Protein AF-A0ABD7L4B5-F1 (afdb_monomer)

InterPro domains:
  IPR011010 DNA breaking-rejoining enzyme, catalytic core [SSF56349] (9-107)
  IPR013762 Integrase-like, catalytic domain superfamily [G3DSA:1.10.443.10] (16-118)

Secondary structure (DSSP, 8-state):
--------PPP-TT-PPPHHHHHHHHHH--HHHHHHHHHHHHHT--HHHHTT-BGGGEETTEEEEE-TTT--EEEEE--HHHHHHHHHHHH--SSS-----BSS-------GGG-------

Structure (mmCIF, N/CA/C/O backbone):
data_AF-A0ABD7L4B5-F1
#
_entry.id   AF-A0ABD7L4B5-F1
#
loop_
_atom_site.group_PDB
_atom_site.id
_atom_site.type_symbol
_atom_site.label_atom_id
_atom_site.label_alt_id
_atom_site.label_comp_id
_atom_site.label_asym_id
_atom_site.label_entity_id
_atom_site.label_seq_id
_atom_site.pdbx_PDB_ins_code
_atom_site.Cartn_x
_atom_site.Cartn_y
_atom_site.Cartn_z
_atom_site.occupancy
_atom_site.B_iso_or_equiv
_atom_site.auth_seq_id
_atom_site.auth_comp_id
_atom_site.auth_asym_id
_atom_site.auth_atom_id
_atom_site.pdbx_PDB_model_num
ATOM 1 N N . MET A 1 1 ? 25.151 28.986 5.069 1.00 36.94 1 MET A N 1
ATOM 2 C CA . MET A 1 1 ? 24.890 27.529 5.096 1.00 36.94 1 MET A CA 1
ATOM 3 C C . MET A 1 1 ? 24.185 27.134 3.803 1.00 36.94 1 MET A C 1
ATOM 5 O O . MET A 1 1 ? 23.070 27.607 3.607 1.00 36.94 1 MET A O 1
ATOM 9 N N . PRO A 1 2 ? 24.782 26.356 2.883 1.00 49.12 2 PRO A N 1
ATOM 10 C CA . PRO A 1 2 ? 24.047 25.908 1.707 1.00 49.12 2 PRO A CA 1
ATOM 11 C C . PRO A 1 2 ? 23.084 24.784 2.115 1.00 49.12 2 PRO A C 1
ATOM 13 O O . PRO A 1 2 ? 23.500 23.729 2.585 1.00 49.12 2 PRO A O 1
ATOM 16 N N . ALA A 1 3 ? 21.782 25.032 1.970 1.00 52.41 3 ALA A N 1
ATOM 17 C CA . ALA A 1 3 ? 20.747 24.022 2.147 1.00 52.41 3 ALA A CA 1
ATOM 18 C C . ALA A 1 3 ? 20.854 22.988 1.017 1.00 52.41 3 ALA A C 1
ATOM 20 O O . ALA A 1 3 ? 20.793 23.337 -0.164 1.00 52.41 3 ALA A O 1
ATOM 21 N N . TRP A 1 4 ? 21.022 21.717 1.374 1.00 50.41 4 TRP A N 1
ATOM 22 C CA . TRP A 1 4 ? 21.010 20.601 0.432 1.00 50.41 4 TRP A CA 1
ATOM 23 C C . TRP A 1 4 ? 19.682 20.575 -0.343 1.00 50.41 4 TRP A C 1
ATOM 25 O O . TRP A 1 4 ? 18.622 20.278 0.210 1.00 50.41 4 TRP A O 1
ATOM 35 N N . ARG A 1 5 ? 19.731 20.909 -1.636 1.00 59.31 5 ARG A N 1
ATOM 36 C CA . ARG A 1 5 ? 18.604 20.803 -2.568 1.00 59.31 5 ARG A CA 1
ATOM 37 C C . ARG A 1 5 ? 18.600 19.371 -3.107 1.00 59.31 5 ARG A C 1
ATOM 39 O O . ARG A 1 5 ? 19.499 19.001 -3.854 1.00 59.31 5 ARG A O 1
ATOM 46 N N . GLY A 1 6 ? 17.625 18.557 -2.698 1.00 56.94 6 GLY A N 1
ATOM 47 C CA . GLY A 1 6 ? 17.469 17.193 -3.215 1.00 56.94 6 GLY A CA 1
ATOM 48 C C . GLY A 1 6 ? 17.417 17.177 -4.748 1.00 56.94 6 GLY A C 1
ATOM 49 O O . GLY A 1 6 ? 16.914 18.126 -5.357 1.00 56.94 6 GLY A O 1
ATOM 50 N N . LYS A 1 7 ? 17.952 16.119 -5.373 1.00 61.38 7 LYS A N 1
ATOM 51 C CA . LYS A 1 7 ? 17.879 15.937 -6.830 1.00 61.38 7 LYS A CA 1
ATOM 52 C C . LYS A 1 7 ? 16.411 16.005 -7.263 1.00 61.38 7 LYS A C 1
ATOM 54 O O . LYS A 1 7 ? 15.604 15.181 -6.841 1.00 61.38 7 LYS A O 1
ATOM 59 N N . LYS A 1 8 ? 16.070 17.011 -8.069 1.00 54.44 8 LYS A N 1
ATOM 60 C CA . LYS A 1 8 ? 14.764 17.117 -8.720 1.00 54.44 8 LYS A CA 1
ATOM 61 C C . LYS A 1 8 ? 14.832 16.301 -10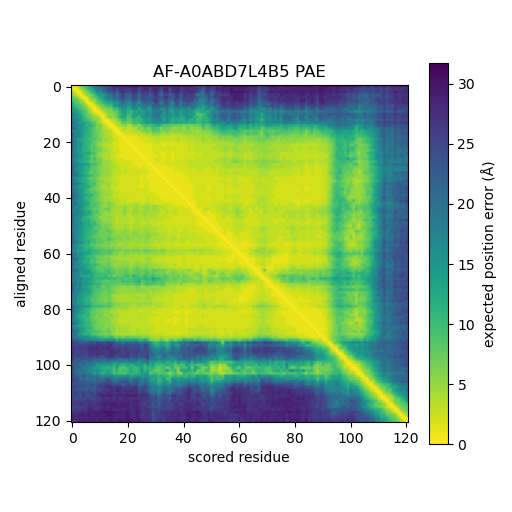.001 1.00 54.44 8 LYS A C 1
ATOM 63 O O . LYS A 1 8 ? 15.479 16.723 -10.953 1.00 54.44 8 LYS A O 1
ATOM 68 N N . GLU A 1 9 ? 14.201 15.137 -10.011 1.00 63.94 9 GLU A N 1
ATOM 69 C CA . GLU A 1 9 ? 13.858 14.503 -11.279 1.00 63.94 9 GLU A CA 1
ATOM 70 C C . GLU A 1 9 ? 12.778 15.333 -11.976 1.00 63.94 9 GLU A C 1
ATOM 72 O O . GLU A 1 9 ? 11.893 15.896 -11.322 1.00 63.94 9 GLU A O 1
ATOM 77 N N . THR A 1 10 ? 12.855 15.426 -13.302 1.00 70.44 10 THR A N 1
ATOM 78 C CA . THR A 1 10 ? 11.791 16.026 -14.108 1.00 70.44 10 THR A CA 1
ATOM 79 C C . THR A 1 10 ? 10.495 15.260 -13.849 1.00 70.44 10 THR A C 1
ATOM 81 O O . THR A 1 10 ? 10.466 14.031 -13.923 1.00 70.44 10 THR A O 1
ATOM 84 N N . GLY A 1 11 ? 9.425 15.979 -13.505 1.00 60.31 11 GLY A N 1
ATOM 85 C CA . GLY A 1 11 ? 8.140 15.364 -13.187 1.00 60.31 11 GLY A CA 1
ATOM 86 C C . GLY A 1 11 ? 7.605 14.552 -14.367 1.00 60.31 11 GLY A C 1
ATOM 87 O O . GLY A 1 11 ? 7.467 15.072 -15.470 1.00 60.31 11 GLY A O 1
ATOM 88 N N . ARG A 1 12 ? 7.262 13.285 -14.127 1.00 70.25 12 ARG A N 1
ATOM 89 C CA . ARG A 1 12 ? 6.743 12.344 -15.137 1.00 70.25 12 ARG A CA 1
ATOM 90 C C . ARG A 1 12 ? 5.227 12.471 -15.314 1.00 70.25 12 ARG A C 1
ATOM 92 O O . ARG A 1 12 ? 4.518 11.478 -15.369 1.00 70.25 12 ARG A O 1
ATOM 99 N N . GLN A 1 13 ? 4.719 13.704 -15.360 1.00 68.94 13 GLN A N 1
ATOM 100 C CA . GLN A 1 13 ? 3.272 13.973 -15.390 1.00 68.94 13 GLN A CA 1
ATOM 101 C C . GLN A 1 13 ? 2.579 13.457 -16.661 1.00 68.94 13 GLN A C 1
ATOM 103 O O . GLN A 1 13 ? 1.366 13.300 -16.656 1.00 68.94 13 GLN A O 1
ATOM 108 N N . ASN A 1 14 ? 3.345 13.189 -17.723 1.00 69.12 14 ASN A N 1
ATOM 109 C CA . ASN A 1 14 ? 2.840 12.737 -19.018 1.00 69.12 14 ASN A CA 1
ATOM 110 C C . ASN A 1 14 ? 3.139 11.254 -19.311 1.00 69.12 14 ASN A C 1
ATOM 112 O O . ASN A 1 14 ? 3.115 10.846 -20.466 1.00 69.12 14 ASN A O 1
ATOM 116 N N . ILE A 1 15 ? 3.505 10.467 -18.295 1.00 74.94 15 ILE A N 1
ATOM 117 C CA . ILE A 1 15 ? 3.836 9.047 -18.458 1.00 74.94 15 ILE A CA 1
ATOM 118 C C . ILE A 1 15 ? 2.783 8.227 -17.718 1.00 74.94 15 ILE A C 1
ATOM 120 O O . ILE A 1 15 ? 2.664 8.324 -16.496 1.00 74.94 15 ILE A O 1
ATOM 124 N N . LEU A 1 16 ? 2.024 7.432 -18.470 1.00 76.06 16 LEU A N 1
ATOM 125 C CA . LEU A 1 16 ? 1.193 6.366 -17.920 1.00 76.06 16 LEU A CA 1
ATOM 126 C C . LEU A 1 16 ? 2.081 5.145 -17.673 1.00 76.06 16 LEU A C 1
ATOM 128 O O . LE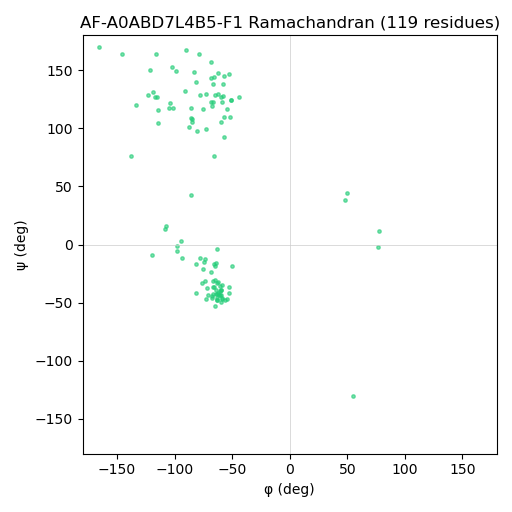U A 1 16 ? 2.979 4.863 -18.461 1.00 76.06 16 LEU A O 1
ATOM 132 N N . ILE A 1 17 ? 1.857 4.464 -16.553 1.00 82.56 17 ILE A N 1
ATOM 133 C CA . ILE A 1 17 ? 2.546 3.212 -16.241 1.00 82.56 17 ILE A CA 1
ATOM 134 C C . ILE A 1 17 ? 1.738 2.101 -16.905 1.00 82.56 17 ILE A C 1
ATOM 136 O O . ILE A 1 17 ? 0.565 1.940 -16.575 1.00 82.56 17 ILE A O 1
ATOM 140 N N . ASP A 1 18 ? 2.349 1.393 -17.851 1.00 88.50 18 ASP A N 1
ATOM 141 C CA . ASP A 1 18 ? 1.792 0.175 -18.437 1.00 88.50 18 ASP A CA 1
ATOM 142 C C . ASP A 1 18 ? 2.245 -1.074 -17.658 1.00 88.50 18 ASP A C 1
ATOM 144 O O . ASP A 1 18 ? 3.141 -1.020 -16.804 1.00 88.50 18 ASP A O 1
ATOM 148 N N . ASP A 1 19 ? 1.591 -2.202 -17.940 1.00 89.69 19 ASP A N 1
ATOM 149 C CA . ASP A 1 19 ? 1.843 -3.473 -17.256 1.00 89.69 19 ASP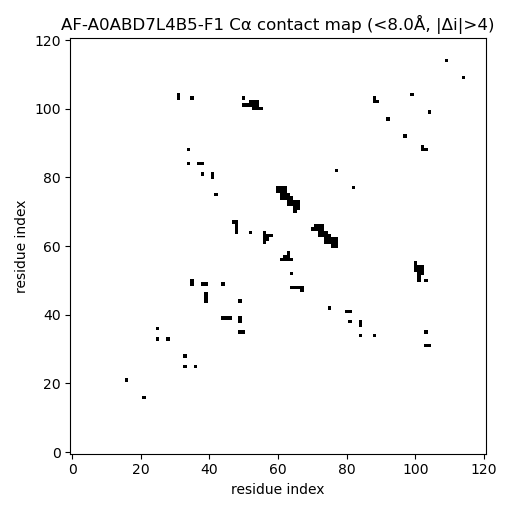 A CA 1
ATOM 150 C C . ASP A 1 19 ? 3.274 -3.982 -17.500 1.00 89.69 19 ASP A C 1
ATOM 152 O O . ASP A 1 19 ? 3.889 -4.570 -16.609 1.00 89.69 19 ASP A O 1
ATOM 156 N N . GLU A 1 20 ? 3.836 -3.722 -18.686 1.00 91.38 20 GLU A N 1
ATOM 157 C CA . GLU A 1 20 ? 5.194 -4.135 -19.053 1.00 91.38 20 GLU A CA 1
ATOM 158 C C . GLU A 1 20 ? 6.244 -3.377 -18.230 1.00 91.38 20 GLU A C 1
ATOM 160 O O . GLU A 1 20 ? 7.151 -3.980 -17.649 1.00 91.38 20 GLU A O 1
ATOM 165 N N . LEU A 1 21 ? 6.086 -2.061 -18.100 1.00 89.69 21 LEU A N 1
ATOM 166 C CA . LEU A 1 21 ? 6.926 -1.205 -17.277 1.00 89.69 21 LEU A CA 1
ATOM 167 C C . LEU A 1 21 ? 6.801 -1.573 -15.798 1.00 89.69 21 LEU A C 1
ATOM 169 O O . LEU A 1 21 ? 7.816 -1.630 -15.095 1.00 89.69 21 LEU A O 1
ATOM 173 N N . TYR A 1 22 ? 5.583 -1.840 -15.319 1.00 90.88 22 TYR A N 1
ATOM 174 C CA . TYR A 1 22 ? 5.369 -2.297 -13.948 1.00 90.88 22 TYR A CA 1
ATOM 175 C C . TYR A 1 22 ? 6.110 -3.615 -13.690 1.00 90.88 22 TYR A C 1
ATOM 177 O O . TYR A 1 22 ? 6.882 -3.709 -12.730 1.00 90.88 22 TYR A O 1
ATOM 185 N N . ALA A 1 23 ? 5.952 -4.602 -14.577 1.00 93.00 23 ALA A N 1
ATOM 186 C CA . ALA A 1 23 ? 6.607 -5.904 -14.475 1.00 93.00 23 ALA A CA 1
ATOM 187 C C . ALA A 1 23 ? 8.139 -5.795 -14.534 1.00 93.00 23 ALA A C 1
ATOM 189 O O . ALA A 1 23 ? 8.834 -6.436 -13.740 1.00 93.00 23 ALA A O 1
ATOM 190 N N . ALA A 1 24 ? 8.678 -4.945 -15.412 1.00 93.62 24 ALA A N 1
ATOM 191 C CA . ALA A 1 24 ? 10.115 -4.709 -15.528 1.00 93.62 24 ALA A CA 1
ATOM 192 C C . ALA A 1 24 ? 10.713 -4.146 -14.228 1.00 93.62 24 ALA A C 1
ATOM 194 O O . ALA A 1 24 ? 11.763 -4.605 -13.770 1.00 93.62 24 ALA A O 1
ATOM 195 N N . VAL A 1 25 ? 10.029 -3.187 -13.592 1.00 91.81 25 VAL A N 1
ATOM 196 C CA . VAL A 1 25 ? 10.446 -2.642 -12.290 1.00 91.81 25 VAL A CA 1
ATOM 197 C C . VAL A 1 25 ? 10.309 -3.696 -11.195 1.00 91.81 25 VAL A C 1
ATOM 199 O O . VAL A 1 25 ? 11.224 -3.869 -10.389 1.00 91.81 25 VAL A O 1
ATOM 202 N N . TYR A 1 26 ? 9.198 -4.430 -11.176 1.00 93.12 26 TYR A N 1
ATOM 203 C CA . TYR A 1 26 ? 8.941 -5.467 -10.182 1.00 93.12 26 TYR A CA 1
ATOM 204 C C . TYR A 1 26 ? 10.008 -6.574 -10.213 1.00 93.12 26 TYR A C 1
ATOM 206 O O . TYR A 1 26 ? 10.479 -7.023 -9.163 1.00 93.12 26 TYR A O 1
ATOM 214 N N . ALA A 1 27 ? 10.468 -6.959 -11.408 1.00 94.50 27 ALA A N 1
ATOM 215 C CA . ALA A 1 27 ? 11.506 -7.968 -11.600 1.00 94.50 27 ALA A CA 1
ATOM 216 C C . ALA A 1 27 ? 12.835 -7.597 -10.917 1.00 94.50 27 ALA A C 1
ATOM 218 O O . ALA A 1 27 ? 13.469 -8.455 -10.300 1.00 94.50 27 ALA A O 1
ATOM 219 N N . VAL A 1 28 ? 13.232 -6.322 -10.961 1.00 94.38 28 VAL A N 1
ATOM 220 C CA . VAL A 1 28 ? 14.491 -5.836 -10.360 1.00 94.38 28 VAL A CA 1
ATOM 221 C C . VAL A 1 28 ? 14.329 -5.296 -8.935 1.00 94.38 28 VAL A C 1
ATOM 223 O O . VAL A 1 28 ? 15.324 -5.060 -8.249 1.00 94.38 28 VAL A O 1
ATOM 226 N N . ALA A 1 29 ? 13.093 -5.088 -8.477 1.00 88.69 29 ALA A N 1
ATOM 227 C CA . ALA A 1 29 ? 12.794 -4.576 -7.147 1.00 88.69 29 ALA A CA 1
ATOM 228 C C . ALA A 1 29 ? 13.205 -5.563 -6.045 1.00 88.69 29 ALA A C 1
ATOM 230 O O . ALA A 1 29 ? 13.043 -6.777 -6.181 1.00 88.69 29 ALA A O 1
ATOM 231 N N . ASP A 1 30 ? 13.684 -5.040 -4.917 1.00 85.38 30 ASP A N 1
ATOM 232 C CA . ASP A 1 30 ? 13.906 -5.837 -3.715 1.00 85.38 30 ASP A CA 1
ATOM 233 C C . ASP A 1 30 ? 12.589 -6.091 -2.965 1.00 85.38 30 ASP A C 1
ATOM 235 O O . ASP A 1 30 ? 11.583 -5.418 -3.193 1.00 85.38 30 ASP A O 1
ATOM 239 N N . GLN A 1 31 ? 12.575 -7.060 -2.044 1.00 83.44 31 GLN A N 1
ATOM 240 C CA . GLN A 1 31 ? 11.351 -7.442 -1.327 1.00 83.44 31 GLN A CA 1
ATOM 241 C C . GLN A 1 31 ? 10.614 -6.266 -0.639 1.00 83.44 31 GLN A C 1
ATOM 243 O O . GLN A 1 31 ? 9.388 -6.214 -0.752 1.00 83.44 31 GLN A O 1
ATOM 248 N N . PRO A 1 32 ? 11.296 -5.301 0.023 1.00 84.06 32 PRO A N 1
ATOM 249 C CA . PRO A 1 32 ? 10.651 -4.082 0.515 1.00 84.06 32 PRO A CA 1
ATOM 250 C C . PRO A 1 32 ? 9.888 -3.303 -0.547 1.00 84.06 32 PRO A C 1
ATOM 252 O O . PRO A 1 32 ? 8.759 -2.880 -0.300 1.00 84.06 32 PRO A O 1
ATOM 255 N N . LEU A 1 33 ? 10.509 -3.104 -1.709 1.00 86.44 33 LEU A N 1
ATOM 256 C CA . LEU A 1 33 ? 9.917 -2.340 -2.791 1.00 86.44 33 LEU A CA 1
ATOM 257 C C . LEU A 1 33 ? 8.760 -3.110 -3.426 1.00 86.44 33 LEU A C 1
ATOM 259 O O . LEU A 1 33 ? 7.697 -2.526 -3.599 1.00 86.44 33 LEU A O 1
ATOM 263 N N . ARG A 1 34 ? 8.913 -4.418 -3.666 1.00 90.06 34 ARG A N 1
ATOM 264 C CA . ARG A 1 34 ? 7.830 -5.280 -4.171 1.00 90.06 34 ARG A CA 1
ATOM 265 C C . ARG A 1 34 ? 6.604 -5.246 -3.266 1.00 90.06 34 ARG A C 1
ATOM 267 O O . ARG A 1 34 ? 5.508 -4.984 -3.729 1.00 90.06 34 ARG A O 1
ATOM 274 N N . ASN A 1 35 ? 6.796 -5.389 -1.955 1.00 88.56 35 ASN A N 1
ATOM 275 C CA . ASN A 1 35 ? 5.692 -5.305 -1.001 1.00 88.56 35 ASN A CA 1
ATOM 276 C C . ASN A 1 35 ? 4.987 -3.934 -1.028 1.00 88.56 35 ASN A C 1
ATOM 278 O O . ASN A 1 35 ? 3.778 -3.857 -0.815 1.00 88.56 35 ASN A O 1
ATOM 282 N N . ALA A 1 36 ? 5.735 -2.846 -1.241 1.00 89.38 36 ALA A N 1
ATOM 283 C CA . ALA A 1 36 ? 5.159 -1.509 -1.356 1.00 89.38 36 ALA A CA 1
ATOM 284 C C . ALA A 1 36 ? 4.397 -1.323 -2.673 1.00 89.38 36 ALA A C 1
ATOM 286 O O . ALA A 1 36 ? 3.352 -0.675 -2.676 1.00 89.38 36 ALA A O 1
ATOM 287 N N . MET A 1 37 ? 4.903 -1.906 -3.762 1.00 91.56 37 MET A N 1
ATOM 288 C CA . MET A 1 37 ? 4.231 -1.945 -5.059 1.00 91.56 37 MET A CA 1
ATOM 289 C C . MET A 1 37 ? 2.918 -2.734 -4.974 1.00 91.56 37 MET A C 1
ATOM 291 O O . MET A 1 37 ? 1.887 -2.187 -5.352 1.00 91.56 37 MET A O 1
ATOM 295 N N . ASP A 1 38 ? 2.927 -3.928 -4.375 1.00 92.25 38 ASP A N 1
ATOM 296 C CA . ASP A 1 38 ? 1.726 -4.755 -4.179 1.00 92.25 38 ASP A CA 1
ATOM 297 C C . ASP A 1 38 ? 0.669 -4.026 -3.340 1.00 92.25 38 ASP A C 1
ATOM 299 O O . ASP A 1 38 ? -0.516 -4.023 -3.667 1.00 92.25 38 ASP A O 1
ATOM 303 N N . LEU A 1 39 ? 1.082 -3.363 -2.250 1.00 91.94 39 LEU A N 1
ATOM 304 C CA . LEU A 1 39 ? 0.134 -2.640 -1.400 1.00 91.94 39 LEU A CA 1
ATOM 305 C C . LEU A 1 39 ? -0.478 -1.438 -2.131 1.00 91.94 39 LEU A C 1
ATOM 307 O O . LEU A 1 39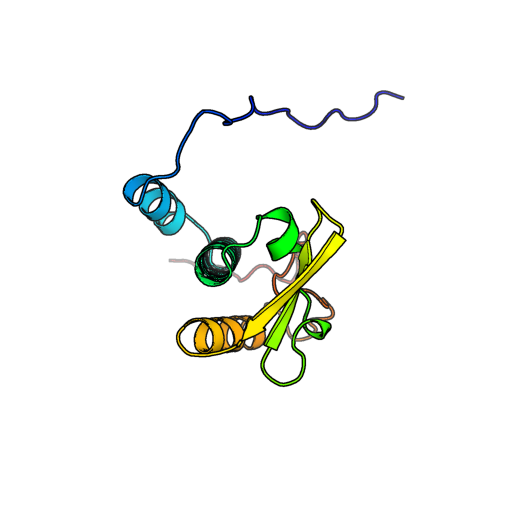 ? -1.650 -1.122 -1.920 1.00 91.94 39 LEU A O 1
ATOM 311 N N . ALA A 1 40 ? 0.312 -0.756 -2.965 1.00 91.75 40 ALA A N 1
ATOM 312 C CA . ALA A 1 40 ? -0.159 0.365 -3.768 1.00 91.75 40 ALA A CA 1
ATOM 313 C C . ALA A 1 40 ? -1.164 -0.083 -4.833 1.00 91.75 40 ALA A C 1
ATOM 315 O O . ALA A 1 40 ? -2.187 0.583 -4.997 1.00 91.75 40 ALA A O 1
ATOM 316 N N . ASP A 1 41 ? -0.880 -1.205 -5.494 1.00 92.00 41 ASP A N 1
ATOM 317 C CA . ASP A 1 41 ? -1.721 -1.793 -6.533 1.00 92.00 41 ASP A CA 1
ATOM 318 C C . ASP A 1 41 ? -3.068 -2.259 -5.957 1.00 92.00 41 ASP A C 1
ATOM 320 O O . ASP A 1 41 ? -4.124 -1.766 -6.351 1.00 92.00 41 ASP A O 1
ATOM 324 N N . LEU A 1 42 ? -3.036 -3.066 -4.889 1.00 92.94 42 LEU A N 1
ATOM 325 C CA . LEU A 1 42 ? -4.242 -3.612 -4.256 1.00 92.94 42 LEU A CA 1
ATOM 326 C C . LEU A 1 42 ? -5.126 -2.554 -3.575 1.00 92.94 42 LEU A C 1
ATOM 328 O O . LEU A 1 42 ? -6.343 -2.721 -3.501 1.00 92.94 42 LEU A O 1
ATOM 332 N N . CYS A 1 43 ? -4.546 -1.476 -3.035 1.00 91.31 43 CYS A N 1
ATOM 333 C CA . CYS A 1 43 ? -5.314 -0.442 -2.323 1.00 91.31 43 CYS A CA 1
ATOM 334 C C . CYS A 1 43 ? -5.639 0.788 -3.184 1.00 91.31 43 CYS A C 1
ATOM 336 O O . CYS A 1 43 ? -6.320 1.702 -2.701 1.00 91.31 43 CYS A O 1
ATOM 338 N N . ALA A 1 44 ? -5.109 0.855 -4.411 1.00 90.00 44 ALA A N 1
ATOM 339 C CA . ALA A 1 44 ? -5.177 2.017 -5.297 1.00 90.00 44 ALA A CA 1
ATOM 340 C C . ALA A 1 44 ? -4.791 3.341 -4.597 1.00 90.00 44 ALA A C 1
ATOM 342 O O . ALA A 1 44 ? -5.409 4.391 -4.804 1.00 90.00 44 ALA A O 1
ATOM 343 N N . GLN A 1 45 ? -3.786 3.298 -3.713 1.00 89.56 45 GLN A N 1
ATOM 344 C CA . GLN A 1 45 ? -3.343 4.462 -2.938 1.00 89.56 45 GLN A CA 1
ATOM 345 C C . GLN A 1 45 ? -2.059 5.072 -3.497 1.00 89.56 45 GLN A C 1
ATOM 347 O O . GLN A 1 45 ? -1.209 4.403 -4.081 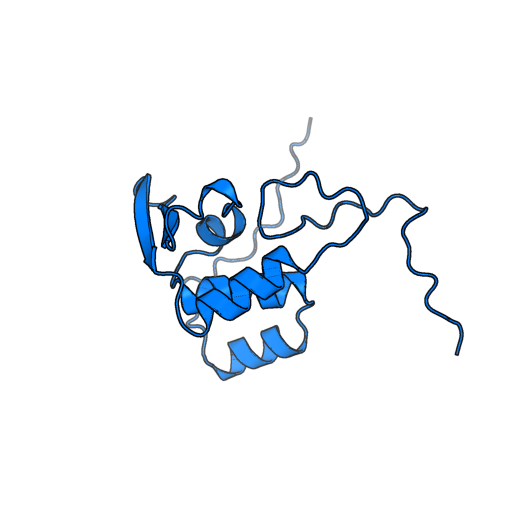1.00 89.56 45 GLN A O 1
ATOM 352 N N . ARG A 1 46 ? -1.883 6.380 -3.273 1.00 85.94 46 ARG A N 1
ATOM 353 C CA . ARG A 1 46 ? -0.670 7.098 -3.691 1.00 85.94 46 ARG A CA 1
ATOM 354 C C . ARG A 1 46 ? 0.548 6.524 -2.966 1.00 85.94 46 ARG A C 1
ATOM 356 O O . ARG A 1 46 ? 0.438 6.245 -1.771 1.00 85.94 46 ARG A O 1
ATOM 363 N N . PRO A 1 47 ? 1.740 6.503 -3.587 1.00 86.81 47 PRO A N 1
ATOM 364 C CA . PRO A 1 47 ? 2.957 6.045 -2.914 1.00 86.81 47 PRO A CA 1
ATOM 365 C C . PRO A 1 47 ? 3.217 6.749 -1.572 1.00 86.81 47 PRO A C 1
ATOM 367 O O . PRO A 1 47 ? 3.632 6.123 -0.603 1.00 86.81 47 PRO A O 1
ATOM 370 N N . SER A 1 48 ? 2.904 8.047 -1.471 1.00 84.38 48 SER A N 1
ATOM 371 C CA . SER A 1 48 ? 3.021 8.810 -0.220 1.00 84.38 48 SER A CA 1
ATOM 372 C C . SER A 1 48 ? 2.072 8.347 0.889 1.00 84.38 48 SER A C 1
ATOM 374 O O . SER A 1 48 ? 2.399 8.496 2.064 1.00 84.38 48 SER A O 1
ATOM 376 N N . ASP A 1 49 ? 0.897 7.834 0.523 1.00 87.50 49 ASP A N 1
ATOM 377 C CA . ASP A 1 49 ? -0.103 7.335 1.467 1.00 87.50 49 ASP A CA 1
ATOM 378 C C . ASP A 1 49 ? 0.265 5.902 1.901 1.00 87.50 49 ASP A C 1
ATOM 380 O O . ASP A 1 49 ? 0.259 5.604 3.094 1.00 87.50 49 ASP A O 1
ATOM 384 N N . VAL A 1 50 ? 0.714 5.062 0.958 1.00 88.00 50 VAL A N 1
ATOM 385 C CA . VAL A 1 50 ? 1.187 3.680 1.187 1.00 88.00 50 VAL A CA 1
ATOM 386 C C . VAL A 1 50 ? 2.370 3.633 2.156 1.00 88.00 50 VAL A C 1
ATOM 388 O O . VAL A 1 50 ? 2.363 2.873 3.122 1.00 88.00 50 VAL A O 1
ATOM 391 N N . LEU A 1 51 ? 3.372 4.494 1.961 1.00 85.75 51 LEU A N 1
ATOM 392 C CA . LEU A 1 51 ? 4.578 4.514 2.798 1.00 85.75 51 LEU A CA 1
ATOM 393 C C . LEU A 1 51 ? 4.321 4.918 4.257 1.00 85.75 51 LEU A C 1
ATOM 395 O O . LEU A 1 51 ? 5.181 4.708 5.112 1.00 85.75 51 LEU A O 1
ATOM 399 N N . ARG A 1 52 ? 3.165 5.519 4.556 1.00 83.81 52 ARG A N 1
ATOM 400 C CA . ARG A 1 52 ? 2.803 5.966 5.908 1.00 83.81 52 ARG A CA 1
ATOM 401 C C . ARG A 1 52 ? 1.918 4.977 6.651 1.00 83.81 52 ARG A C 1
ATOM 403 O O . ARG A 1 52 ? 1.594 5.244 7.806 1.00 83.81 52 ARG A O 1
ATOM 410 N N . VAL A 1 53 ? 1.547 3.865 6.021 1.00 86.00 53 VAL A N 1
ATOM 411 C CA . VAL A 1 53 ? 0.714 2.840 6.645 1.00 86.00 53 VAL A CA 1
ATOM 412 C C . VAL A 1 53 ? 1.448 2.202 7.820 1.00 86.00 53 VAL A C 1
ATOM 414 O O . VAL A 1 53 ? 2.588 1.738 7.711 1.00 86.00 53 VAL A O 1
ATOM 417 N N . GLN A 1 54 ? 0.760 2.174 8.953 1.00 86.50 54 GLN A N 1
ATOM 418 C CA . GLN A 1 54 ? 1.202 1.599 10.212 1.00 86.50 54 GLN A CA 1
ATOM 419 C C . GLN A 1 54 ? 0.317 0.425 10.620 1.00 86.50 54 GLN A C 1
ATOM 421 O O . GLN A 1 54 ? -0.812 0.278 10.161 1.00 86.50 54 GLN A O 1
ATOM 426 N N . ARG A 1 55 ? 0.799 -0.390 11.558 1.00 84.81 55 ARG A N 1
ATOM 427 C CA . ARG A 1 55 ? 0.008 -1.490 12.139 1.00 84.81 55 ARG A CA 1
ATOM 428 C C . ARG A 1 55 ? -1.276 -0.997 12.809 1.00 84.81 55 ARG A C 1
ATOM 430 O O . ARG A 1 55 ? -2.304 -1.651 12.719 1.00 84.81 55 ARG A O 1
ATOM 437 N N . SER A 1 56 ? -1.229 0.182 13.426 1.00 86.75 56 SER A N 1
ATOM 438 C CA . SER A 1 56 ? -2.386 0.851 14.035 1.00 86.75 56 SER A CA 1
ATOM 439 C C . SER A 1 56 ? -3.470 1.243 13.026 1.00 86.75 56 SER A C 1
ATOM 441 O O . SER A 1 56 ? -4.599 1.512 13.428 1.00 86.75 56 SER A O 1
ATOM 443 N N . ASN A 1 57 ? -3.156 1.264 11.726 1.00 89.31 57 ASN A N 1
ATOM 444 C CA . ASN A 1 57 ? -4.143 1.485 10.675 1.00 89.31 57 ASN A CA 1
ATOM 445 C C . ASN A 1 57 ? -4.988 0.240 10.378 1.00 89.31 57 ASN A C 1
ATOM 447 O O . ASN A 1 57 ? -5.990 0.361 9.676 1.00 89.31 57 ASN A O 1
ATOM 451 N N . ILE A 1 58 ? -4.612 -0.933 10.898 1.00 92.06 58 ILE A N 1
ATOM 452 C CA . ILE A 1 58 ? -5.410 -2.154 10.802 1.00 92.06 58 ILE A CA 1
ATOM 453 C C . ILE A 1 58 ? -6.429 -2.144 11.942 1.00 92.06 58 ILE A C 1
ATOM 455 O O . ILE A 1 58 ? -6.085 -2.329 13.108 1.00 92.06 58 ILE A O 1
ATOM 459 N N . VAL A 1 59 ? -7.699 -1.927 11.609 1.00 92.44 59 VAL A N 1
ATOM 460 C CA . VAL A 1 59 ? -8.786 -1.796 12.582 1.00 92.44 59 VAL A CA 1
ATOM 461 C C . VAL A 1 59 ? -9.969 -2.648 12.145 1.00 92.44 59 VAL A C 1
ATOM 463 O O . VAL A 1 59 ? -10.549 -2.433 11.083 1.00 92.44 59 VAL A O 1
ATOM 466 N N . ARG A 1 60 ? -10.356 -3.615 12.990 1.00 92.25 60 ARG A N 1
ATOM 467 C CA . ARG A 1 60 ? -11.547 -4.468 12.798 1.00 92.25 60 ARG A CA 1
ATOM 468 C C . ARG A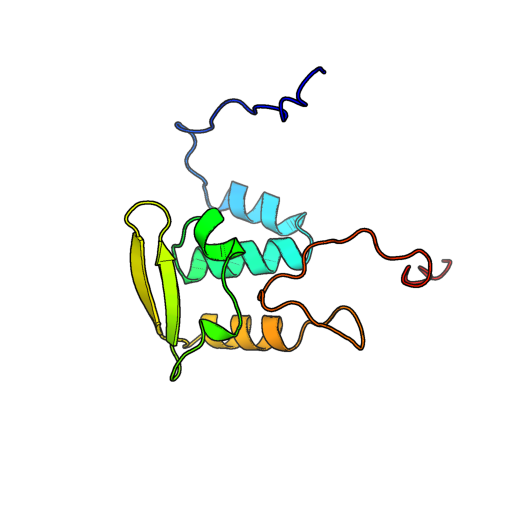 1 60 ? -11.625 -5.106 11.397 1.00 92.25 60 ARG A C 1
ATOM 470 O O . ARG A 1 60 ? -12.676 -5.071 10.768 1.00 92.25 60 ARG A O 1
ATOM 477 N N . GLY A 1 61 ? -10.509 -5.643 10.900 1.00 92.56 61 GLY A N 1
ATOM 478 C CA . GLY A 1 61 ? -10.441 -6.280 9.575 1.00 92.56 61 GLY A CA 1
ATOM 479 C C . GLY A 1 61 ? -10.377 -5.307 8.392 1.00 92.56 61 GLY A C 1
ATOM 480 O O . GLY A 1 61 ? -10.524 -5.725 7.249 1.00 92.56 61 GLY A O 1
ATOM 481 N N . ASN A 1 62 ? -10.145 -4.019 8.644 1.00 94.31 62 ASN A N 1
ATOM 482 C CA . ASN A 1 62 ? -9.982 -3.008 7.607 1.00 94.31 62 ASN A CA 1
ATOM 483 C C . ASN A 1 62 ? -8.628 -2.315 7.723 1.00 94.31 62 ASN A C 1
ATOM 485 O O . ASN A 1 62 ? -8.101 -2.148 8.821 1.00 94.31 62 ASN A O 1
ATOM 489 N N . LEU A 1 63 ? -8.103 -1.866 6.591 1.00 93.44 63 LEU A N 1
ATOM 490 C CA . LEU A 1 63 ? -6.934 -1.012 6.493 1.00 93.44 63 LEU A CA 1
ATOM 491 C C . LEU A 1 63 ? -7.380 0.430 6.245 1.00 93.44 63 LEU A C 1
ATOM 493 O O . LEU A 1 63 ? -8.018 0.731 5.235 1.00 93.44 63 LEU A O 1
ATOM 497 N N . ILE A 1 64 ? -7.063 1.321 7.183 1.00 93.38 64 ILE A N 1
ATOM 498 C CA . ILE A 1 64 ? -7.512 2.716 7.162 1.00 93.38 64 ILE A CA 1
ATOM 499 C C . ILE A 1 64 ? -6.365 3.639 6.755 1.00 93.38 64 ILE A C 1
ATOM 501 O O . ILE A 1 64 ? -5.387 3.807 7.484 1.00 93.38 64 ILE A O 1
ATOM 505 N N . PHE A 1 65 ? -6.529 4.323 5.632 1.00 90.50 65 PHE A N 1
ATOM 506 C CA . PHE A 1 65 ? -5.614 5.344 5.138 1.00 90.50 65 PHE A CA 1
ATOM 507 C C . PHE A 1 65 ? -6.124 6.741 5.478 1.00 90.50 65 PHE A C 1
ATOM 509 O O . PHE A 1 65 ? -7.327 6.993 5.495 1.00 90.50 65 PHE A O 1
ATOM 516 N N . ARG A 1 66 ? -5.198 7.684 5.672 1.00 89.25 66 ARG A N 1
ATOM 517 C CA . ARG A 1 66 ? -5.494 9.121 5.690 1.00 89.25 66 ARG A CA 1
ATOM 518 C C . ARG A 1 66 ? -4.811 9.769 4.493 1.00 89.25 66 ARG A C 1
ATOM 520 O O . ARG A 1 66 ? -3.594 9.948 4.519 1.00 89.25 66 ARG A O 1
ATOM 527 N N . THR A 1 67 ? -5.572 10.112 3.455 1.00 84.00 67 THR A N 1
ATOM 528 C CA . THR A 1 67 ? -4.981 10.625 2.212 1.00 84.00 67 THR A CA 1
ATOM 529 C C . THR A 1 67 ? -4.323 11.986 2.421 1.00 84.00 67 THR A C 1
ATOM 531 O O . THR A 1 67 ? -4.866 12.876 3.076 1.00 84.00 67 THR A O 1
ATOM 534 N N . GLN A 1 68 ? -3.144 12.181 1.834 1.00 82.19 68 GLN A N 1
ATOM 535 C CA . GLN A 1 68 ? -2.434 13.457 1.881 1.00 82.19 68 GLN A CA 1
ATOM 536 C C . GLN A 1 68 ? -3.019 14.539 0.974 1.00 82.19 68 GLN A C 1
ATOM 538 O O . GLN A 1 68 ? -2.777 15.715 1.228 1.00 82.19 68 GLN A O 1
ATOM 543 N N . LYS A 1 69 ? -3.791 14.184 -0.063 1.00 80.25 69 LYS A N 1
ATOM 544 C CA . LYS A 1 69 ? -4.345 15.194 -0.982 1.00 80.25 69 LYS A CA 1
ATOM 545 C C . LYS A 1 69 ? -5.468 16.000 -0.333 1.00 80.25 69 LYS A C 1
ATOM 547 O O . LYS A 1 69 ? -5.508 17.214 -0.472 1.00 80.25 69 LYS A O 1
ATOM 552 N N . THR A 1 70 ? -6.399 15.304 0.314 1.00 81.06 70 THR A N 1
ATOM 553 C CA . THR A 1 70 ? -7.643 15.892 0.836 1.00 81.06 70 THR A CA 1
ATOM 554 C C . THR A 1 70 ? -7.786 15.739 2.347 1.00 81.06 70 THR A C 1
ATOM 556 O O . THR A 1 70 ? -8.688 16.326 2.931 1.00 81.06 70 THR A O 1
ATOM 559 N N . GLY A 1 71 ? -6.921 14.958 3.003 1.00 84.44 71 GLY A N 1
ATOM 560 C CA . GLY A 1 71 ? -7.005 14.682 4.439 1.00 84.44 71 GLY A CA 1
ATOM 561 C C . GLY A 1 71 ? -8.087 13.674 4.835 1.00 84.44 71 GLY A C 1
ATOM 562 O O . GLY A 1 71 ? -8.176 13.351 6.020 1.00 84.44 71 GLY A O 1
ATOM 563 N N . ALA A 1 72 ? -8.879 13.181 3.878 1.00 88.69 72 ALA A N 1
ATOM 564 C CA . ALA A 1 72 ? -9.971 12.242 4.111 1.00 88.69 72 ALA A CA 1
ATOM 565 C C . ALA A 1 72 ? -9.478 10.855 4.553 1.00 88.69 72 ALA A C 1
ATOM 567 O O . ALA A 1 72 ? -8.343 10.452 4.277 1.00 88.69 72 ALA A O 1
ATOM 568 N N . PHE A 1 73 ? -10.360 10.114 5.221 1.00 90.69 73 PHE A N 1
ATOM 569 C CA . PHE A 1 73 ? -10.125 8.715 5.554 1.00 90.69 73 PHE A CA 1
ATOM 570 C C . PHE A 1 73 ? -10.663 7.810 4.449 1.00 90.69 73 PHE A C 1
ATOM 572 O O . PHE A 1 73 ? -11.797 7.975 4.006 1.00 90.69 73 PHE A O 1
ATOM 579 N N . VAL A 1 74 ? -9.845 6.851 4.025 1.00 92.00 74 VAL A N 1
ATOM 580 C CA . VAL A 1 74 ? -10.225 5.800 3.076 1.00 92.00 74 VAL A CA 1
ATOM 581 C C . VAL A 1 74 ? -10.068 4.468 3.785 1.00 92.00 74 VAL A C 1
ATOM 583 O O . VAL A 1 74 ? -9.044 4.220 4.416 1.00 92.00 74 VAL A O 1
ATOM 586 N N . THR A 1 75 ? -11.089 3.624 3.701 1.00 92.81 75 THR A N 1
ATOM 587 C CA . THR A 1 75 ? -11.104 2.317 4.359 1.00 92.81 75 THR A CA 1
ATOM 588 C C . THR A 1 75 ? -11.137 1.237 3.295 1.00 92.81 75 THR A C 1
ATOM 590 O O . THR A 1 75 ? -12.000 1.267 2.422 1.00 92.81 75 THR A O 1
ATOM 593 N N . VAL A 1 76 ? -10.200 0.297 3.375 1.00 93.50 76 VAL A N 1
ATOM 594 C CA . VAL A 1 76 ? -10.113 -0.858 2.480 1.00 93.50 76 VAL A CA 1
ATOM 595 C C . VAL A 1 76 ? -10.306 -2.117 3.312 1.00 93.50 76 VAL A C 1
ATOM 597 O O . VAL A 1 76 ? -9.629 -2.302 4.323 1.00 93.50 76 VAL A O 1
ATOM 600 N N . GLN A 1 77 ? -11.235 -2.981 2.916 1.00 96.06 77 GLN A N 1
ATOM 601 C CA . GLN A 1 77 ? -11.476 -4.229 3.634 1.00 96.06 77 GLN A CA 1
ATOM 602 C C . GLN A 1 77 ? -10.328 -5.213 3.382 1.00 96.06 77 GLN A C 1
ATOM 604 O O . GLN A 1 77 ? -9.962 -5.469 2.236 1.00 96.06 77 GLN A O 1
ATOM 609 N N . ILE A 1 78 ? -9.767 -5.792 4.445 1.00 95.25 78 ILE A N 1
ATOM 610 C CA . ILE A 1 78 ? -8.660 -6.748 4.336 1.00 95.25 78 ILE A CA 1
ATOM 611 C C . ILE A 1 78 ? -9.244 -8.116 3.978 1.00 95.25 78 ILE A C 1
ATOM 613 O O . ILE A 1 78 ? -9.734 -8.840 4.841 1.00 95.25 78 ILE A O 1
ATOM 617 N N . THR A 1 79 ? -9.221 -8.455 2.690 1.00 95.06 79 THR A N 1
ATOM 618 C CA . THR A 1 79 ? -9.703 -9.736 2.148 1.00 95.06 79 THR A CA 1
ATOM 619 C C . THR A 1 79 ? -8.858 -10.181 0.959 1.00 95.06 79 THR A C 1
ATOM 621 O O . THR A 1 79 ? -8.104 -9.380 0.406 1.00 95.06 79 THR A O 1
ATOM 624 N N . GLY A 1 80 ? -8.972 -11.457 0.576 1.00 96.06 80 GLY A N 1
ATOM 625 C CA . GLY A 1 80 ? -8.307 -12.006 -0.608 1.00 96.06 80 GLY A CA 1
ATOM 626 C C . GLY A 1 80 ? -6.794 -11.779 -0.595 1.00 96.06 80 GLY A C 1
ATOM 627 O O . GLY A 1 80 ? -6.124 -12.027 0.408 1.00 96.06 80 GLY A O 1
ATOM 628 N N . GLU A 1 81 ? -6.266 -11.265 -1.702 1.00 94.31 81 GLU A N 1
ATOM 629 C CA . GLU A 1 81 ? -4.834 -11.006 -1.890 1.00 94.31 81 GLU A CA 1
ATOM 630 C C . GLU A 1 81 ? -4.271 -9.979 -0.900 1.00 94.31 81 GLU A C 1
ATOM 632 O O . GLU A 1 81 ? -3.137 -10.119 -0.437 1.00 94.31 81 GLU A O 1
ATOM 637 N N . LEU A 1 82 ? -5.078 -8.994 -0.486 1.00 93.56 82 LEU A N 1
ATOM 638 C CA . LEU A 1 82 ? -4.655 -8.011 0.509 1.00 93.56 82 LEU A CA 1
ATOM 639 C C . LEU A 1 82 ? -4.428 -8.662 1.878 1.00 93.56 82 LEU A C 1
ATOM 641 O O . LEU A 1 82 ? -3.491 -8.289 2.579 1.00 93.56 82 LEU A O 1
ATOM 645 N N . ALA A 1 83 ? -5.238 -9.652 2.259 1.00 94.06 83 ALA A N 1
ATOM 646 C CA . ALA A 1 83 ? -5.031 -10.379 3.511 1.00 94.06 83 ALA A CA 1
ATOM 647 C C . ALA A 1 83 ? -3.696 -11.140 3.494 1.00 94.06 83 ALA A C 1
ATOM 649 O O . ALA A 1 83 ? -2.889 -10.976 4.409 1.00 94.06 83 ALA A O 1
ATOM 650 N N . ALA A 1 84 ? -3.420 -11.869 2.409 1.00 94.06 84 ALA A N 1
ATOM 651 C CA . ALA A 1 84 ? -2.162 -12.593 2.235 1.00 94.06 84 ALA A CA 1
ATOM 652 C C . ALA A 1 84 ? -0.940 -11.653 2.239 1.00 94.06 84 ALA A C 1
ATOM 654 O O . ALA A 1 84 ? 0.088 -11.954 2.850 1.00 94.06 84 ALA A O 1
ATOM 655 N N . LEU A 1 85 ? -1.051 -10.480 1.604 1.00 91.94 85 LEU A N 1
ATOM 656 C CA . LEU A 1 85 ? -0.005 -9.458 1.635 1.00 91.94 85 LEU A CA 1
ATOM 657 C C . LEU A 1 85 ? 0.228 -8.925 3.055 1.00 91.94 85 LEU A C 1
ATOM 659 O O . LEU A 1 85 ? 1.377 -8.804 3.480 1.00 91.94 85 LEU A O 1
ATOM 663 N N . ILE A 1 86 ? -0.837 -8.608 3.794 1.00 90.62 86 ILE A N 1
ATOM 664 C CA . ILE A 1 86 ? -0.733 -8.109 5.171 1.00 90.62 86 ILE A CA 1
ATOM 665 C C . ILE A 1 86 ? -0.100 -9.161 6.084 1.00 90.62 86 ILE A C 1
ATOM 667 O O . ILE A 1 86 ? 0.790 -8.825 6.863 1.00 90.62 86 ILE A O 1
ATOM 671 N N . GLU A 1 87 ? -0.481 -10.431 5.962 1.00 90.00 87 GLU A N 1
ATOM 672 C CA . GLU A 1 87 ? 0.157 -11.528 6.698 1.00 90.00 87 GLU A CA 1
ATOM 673 C C . GLU A 1 87 ? 1.654 -11.616 6.390 1.00 90.00 87 GLU A C 1
ATOM 675 O O . GLU A 1 87 ? 2.477 -11.658 7.309 1.00 90.00 87 GLU A O 1
ATOM 680 N N . ARG A 1 88 ? 2.026 -11.545 5.107 1.00 87.56 88 ARG A N 1
ATOM 681 C CA . ARG A 1 88 ? 3.427 -11.534 4.672 1.00 87.56 88 ARG A CA 1
ATOM 682 C C . ARG A 1 88 ? 4.192 -10.341 5.242 1.00 87.56 88 ARG A C 1
ATOM 684 O O . ARG A 1 88 ? 5.308 -10.514 5.723 1.00 87.56 88 ARG A O 1
ATOM 691 N N . LEU A 1 89 ? 3.601 -9.147 5.227 1.00 85.44 89 LEU A N 1
ATOM 692 C CA . LEU A 1 89 ? 4.185 -7.923 5.785 1.00 85.44 89 LEU A CA 1
ATOM 693 C C . LEU A 1 89 ? 4.385 -8.010 7.303 1.00 85.44 89 LEU A C 1
ATOM 695 O O . LEU A 1 89 ? 5.400 -7.551 7.818 1.00 85.44 89 LEU A O 1
ATOM 699 N N . LEU A 1 90 ? 3.439 -8.609 8.027 1.00 83.06 90 LEU A N 1
ATOM 700 C CA . LEU A 1 90 ? 3.535 -8.799 9.476 1.00 83.06 90 LEU A CA 1
ATOM 701 C C . LEU A 1 90 ? 4.534 -9.902 9.860 1.00 83.06 90 LEU A C 1
ATOM 703 O O . LEU A 1 90 ? 5.170 -9.818 10.918 1.00 83.06 90 LEU A O 1
ATOM 707 N N . ALA A 1 91 ? 4.680 -10.926 9.017 1.00 80.62 91 ALA A N 1
ATOM 708 C CA . ALA A 1 91 ? 5.644 -12.009 9.190 1.00 80.62 91 ALA A CA 1
ATOM 709 C C . ALA A 1 91 ? 7.079 -11.583 8.838 1.00 80.62 91 ALA A C 1
ATOM 711 O O . ALA A 1 91 ? 8.038 -12.046 9.461 1.00 80.62 91 ALA A O 1
ATOM 712 N N . TR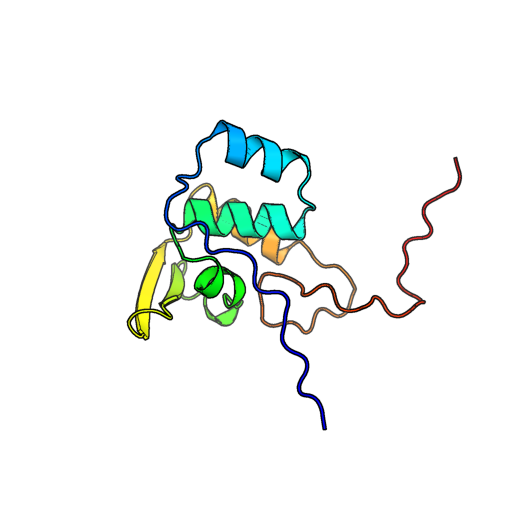P A 1 92 ? 7.235 -10.692 7.859 1.00 69.75 92 TRP A N 1
ATOM 713 C CA . TRP A 1 92 ? 8.524 -10.223 7.373 1.00 69.75 92 TRP A CA 1
ATOM 714 C C . TRP A 1 92 ? 9.195 -9.287 8.393 1.00 69.75 92 TRP A C 1
ATOM 716 O O . TRP A 1 92 ? 8.875 -8.106 8.505 1.00 69.75 92 TRP A O 1
ATOM 726 N N . ARG A 1 93 ? 10.143 -9.839 9.165 1.00 62.94 93 ARG A N 1
ATOM 727 C CA . ARG A 1 93 ? 10.952 -9.122 10.167 1.00 62.94 93 ARG A CA 1
ATOM 728 C C . ARG A 1 93 ? 12.443 -9.277 9.878 1.00 62.94 93 ARG A C 1
ATOM 730 O O . ARG A 1 93 ? 12.933 -10.390 9.725 1.00 62.94 93 ARG A O 1
ATOM 737 N N . GLY A 1 94 ? 13.159 -8.151 9.841 1.00 53.59 94 GLY A N 1
ATOM 738 C CA . GLY A 1 94 ? 14.605 -8.098 9.595 1.00 53.59 94 GLY A CA 1
ATOM 739 C C . GLY A 1 94 ? 15.492 -8.380 10.815 1.00 53.59 94 GLY A C 1
ATOM 740 O O . GLY A 1 94 ? 16.663 -8.685 10.627 1.00 53.59 94 GLY A O 1
ATOM 741 N N . SER A 1 95 ? 14.978 -8.316 12.049 1.00 42.56 95 SER A N 1
ATOM 742 C CA . SER A 1 95 ? 15.715 -8.727 13.256 1.00 42.56 95 SER A CA 1
ATOM 743 C C . SER A 1 95 ? 14.789 -8.882 14.475 1.00 42.56 95 SER A C 1
ATOM 745 O O . SER A 1 95 ? 13.608 -8.531 14.437 1.00 42.56 95 SER A O 1
ATOM 747 N N . LYS A 1 96 ? 15.328 -9.449 15.567 1.00 41.41 96 LYS A N 1
ATOM 748 C CA . LYS A 1 96 ? 14.639 -9.837 16.820 1.00 41.41 96 LYS A CA 1
ATOM 749 C C . LYS A 1 96 ? 14.028 -8.657 17.604 1.00 41.41 96 LYS A C 1
ATOM 751 O O . LYS A 1 96 ? 13.360 -8.884 18.607 1.00 41.41 96 LYS A O 1
ATOM 756 N N . VAL A 1 97 ? 14.237 -7.419 17.151 1.00 46.88 97 VAL A N 1
ATOM 757 C CA . VAL A 1 97 ? 13.716 -6.193 17.768 1.00 46.88 97 VAL A CA 1
ATOM 758 C C . VAL A 1 97 ? 13.206 -5.260 16.668 1.00 46.88 97 VAL A C 1
ATOM 760 O O . VAL A 1 97 ? 13.860 -4.289 16.298 1.00 46.88 97 VAL A O 1
ATOM 763 N N . ASP A 1 98 ? 12.036 -5.558 16.109 1.00 51.34 98 ASP A N 1
ATOM 764 C CA . ASP A 1 98 ? 11.361 -4.612 15.219 1.00 51.34 98 ASP A CA 1
ATOM 765 C C . ASP A 1 98 ? 10.47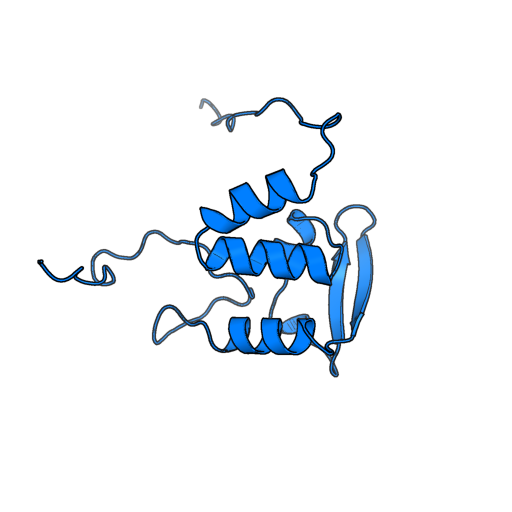5 -3.658 16.035 1.00 51.34 98 ASP A C 1
ATOM 767 O O . ASP A 1 98 ? 9.381 -4.010 16.474 1.00 51.34 98 ASP A O 1
ATOM 771 N N . VAL A 1 99 ? 10.979 -2.442 16.251 1.00 54.47 99 VAL A N 1
ATOM 772 C CA . VAL A 1 99 ? 10.291 -1.328 16.933 1.00 54.47 99 VAL A CA 1
ATOM 773 C C . VAL A 1 99 ? 9.582 -0.378 15.958 1.00 54.47 99 VAL A C 1
ATOM 775 O O . VAL A 1 99 ? 9.028 0.637 16.383 1.00 54.47 99 VAL A O 1
ATOM 778 N N . SER A 1 100 ? 9.587 -0.658 14.647 1.00 54.78 100 SER A N 1
ATOM 779 C CA . SER A 1 100 ? 8.967 0.235 13.664 1.00 54.78 100 SER A CA 1
ATOM 780 C C . SER A 1 100 ? 7.439 0.083 13.657 1.00 54.78 100 SER A C 1
ATOM 782 O O . SER A 1 100 ? 6.939 -1.030 13.499 1.00 54.78 100 SER A O 1
ATOM 784 N N . PRO A 1 101 ? 6.659 1.177 13.770 1.00 61.31 101 PRO A N 1
ATOM 785 C CA . PRO A 1 101 ? 5.200 1.110 13.667 1.00 61.31 101 PRO A CA 1
ATOM 786 C C . PRO A 1 101 ? 4.709 0.910 12.222 1.00 61.31 101 PRO A C 1
ATOM 788 O O . PRO A 1 101 ? 3.540 0.580 12.024 1.00 61.31 101 PRO A O 1
ATOM 791 N N . TYR A 1 102 ? 5.572 1.126 11.222 1.00 70.31 102 TYR A N 1
ATOM 792 C CA . TYR A 1 102 ? 5.241 1.066 9.795 1.00 70.31 102 TYR A CA 1
ATOM 793 C C . TYR A 1 102 ? 5.275 -0.362 9.248 1.00 70.31 102 TYR A C 1
ATOM 795 O O . TYR A 1 102 ? 6.097 -1.167 9.680 1.00 70.31 102 TYR A O 1
ATOM 803 N N . LEU A 1 103 ? 4.430 -0.654 8.251 1.00 68.38 103 LEU A N 1
ATOM 804 C CA . LEU A 1 103 ? 4.447 -1.955 7.562 1.00 68.38 103 LEU A CA 1
ATOM 805 C C . LEU A 1 103 ? 5.706 -2.162 6.708 1.00 68.38 103 LEU A C 1
ATOM 807 O O . LEU A 1 103 ? 6.106 -3.295 6.461 1.00 68.38 103 LEU A O 1
ATOM 811 N N . PHE A 1 104 ? 6.353 -1.074 6.288 1.00 68.75 104 PHE A N 1
ATOM 812 C CA . PHE A 1 104 ? 7.615 -1.124 5.559 1.00 68.75 104 PHE A CA 1
ATOM 813 C C . PHE A 1 104 ? 8.768 -0.746 6.482 1.00 68.75 104 PHE A C 1
ATOM 815 O O . PHE A 1 104 ? 8.812 0.359 7.031 1.00 68.75 104 PHE A O 1
ATOM 822 N N . ALA A 1 105 ? 9.739 -1.648 6.622 1.00 59.00 105 ALA A N 1
ATOM 823 C CA . ALA A 1 105 ? 10.991 -1.327 7.285 1.00 59.00 105 ALA A CA 1
ATOM 824 C C . ALA A 1 105 ? 11.764 -0.309 6.432 1.00 59.00 105 ALA A C 1
ATOM 826 O O . ALA A 1 105 ? 12.132 -0.574 5.285 1.00 59.00 105 ALA A O 1
ATOM 827 N N . ARG A 1 106 ? 12.038 0.875 6.990 1.00 52.44 106 ARG A N 1
ATOM 828 C CA . ARG A 1 106 ? 12.996 1.805 6.385 1.00 52.44 106 ARG A CA 1
ATOM 829 C C . ARG A 1 106 ? 14.346 1.100 6.382 1.00 52.44 106 ARG A C 1
ATOM 831 O O . ARG A 1 106 ? 14.778 0.630 7.431 1.00 52.44 106 ARG A O 1
ATOM 838 N N . ARG A 1 107 ? 15.035 1.071 5.237 1.00 45.47 107 ARG A N 1
ATOM 839 C CA . ARG A 1 107 ? 16.438 0.647 5.162 1.00 45.47 107 ARG A CA 1
ATOM 840 C C . ARG A 1 107 ? 17.295 1.667 5.921 1.00 45.47 107 ARG A C 1
ATOM 842 O O . ARG A 1 107 ? 17.894 2.566 5.338 1.00 45.47 107 ARG A O 1
ATOM 849 N N . GLY A 1 108 ? 17.263 1.599 7.250 1.00 43.69 108 GLY A N 1
ATOM 850 C CA . GLY A 1 108 ? 18.295 2.168 8.093 1.00 43.69 108 GLY A CA 1
ATOM 851 C C . GLY A 1 108 ? 19.613 1.533 7.677 1.00 43.69 108 GLY A C 1
ATOM 852 O O . GLY A 1 108 ? 19.649 0.378 7.253 1.00 43.69 108 GLY A O 1
ATOM 853 N N . ARG A 1 109 ? 20.695 2.305 7.735 1.00 38.69 109 ARG A N 1
ATOM 854 C CA . ARG A 1 109 ? 22.048 1.769 7.606 1.00 38.69 109 ARG A CA 1
ATOM 855 C C . ARG A 1 109 ? 22.145 0.623 8.619 1.00 38.69 109 ARG A C 1
ATOM 857 O O . ARG A 1 109 ? 22.080 0.903 9.811 1.00 38.69 109 ARG A O 1
ATOM 864 N N . LEU A 1 110 ? 22.199 -0.630 8.157 1.00 38.56 110 LEU A N 1
ATOM 865 C CA . LEU A 1 110 ? 22.413 -1.772 9.045 1.00 38.56 110 LEU A CA 1
ATOM 866 C C . LEU A 1 110 ? 23.648 -1.436 9.887 1.00 38.56 110 LEU A C 1
ATOM 868 O O . LEU A 1 110 ? 24.692 -1.077 9.324 1.00 38.56 110 LEU A O 1
ATOM 872 N N . SER A 1 111 ? 23.532 -1.474 11.216 1.00 38.62 111 SER A N 1
ATOM 873 C CA . SER A 1 111 ? 24.720 -1.370 12.064 1.00 38.62 111 SER A CA 1
ATOM 874 C C . SER A 1 111 ? 25.643 -2.515 11.671 1.00 38.62 111 SER A C 1
ATOM 876 O O . SER A 1 111 ? 25.167 -3.621 11.432 1.00 38.62 111 SER A O 1
ATOM 878 N N . ALA A 1 112 ? 26.950 -2.261 11.573 1.00 43.75 112 ALA A N 1
ATOM 879 C CA . ALA A 1 112 ? 27.923 -3.149 10.924 1.00 43.75 112 ALA A CA 1
ATOM 880 C C . ALA A 1 112 ? 27.885 -4.631 11.370 1.00 43.75 112 ALA A C 1
ATOM 882 O O . ALA A 1 112 ? 28.359 -5.479 10.620 1.00 43.75 112 ALA A O 1
ATOM 883 N N . HIS A 1 113 ? 27.290 -4.930 12.528 1.00 41.94 113 HIS A N 1
ATOM 884 C CA . HIS A 1 113 ? 27.036 -6.270 13.060 1.00 41.94 113 HIS A CA 1
ATOM 885 C C . HIS A 1 113 ? 25.906 -7.081 12.387 1.00 41.94 113 HIS A C 1
ATOM 887 O O . HIS A 1 113 ? 25.805 -8.275 12.634 1.00 41.94 113 HIS A O 1
ATOM 893 N N . GLU A 1 114 ? 25.062 -6.465 11.554 1.00 38.72 114 GLU A N 1
ATOM 894 C CA . GLU A 1 114 ? 23.862 -7.086 10.956 1.00 38.72 114 GLU A CA 1
ATOM 895 C C . GLU A 1 114 ? 24.018 -7.365 9.455 1.00 38.72 114 GLU A C 1
ATOM 897 O O . GLU A 1 114 ? 23.040 -7.647 8.761 1.00 38.72 114 GLU A O 1
ATOM 902 N N . ARG A 1 115 ? 25.241 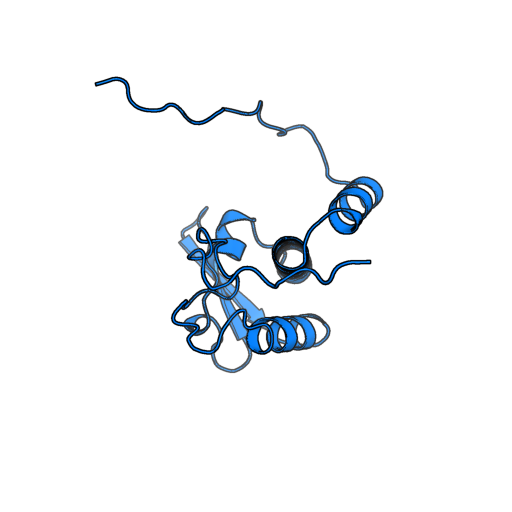-7.294 8.912 1.00 37.28 115 ARG A N 1
ATOM 903 C CA . ARG A 1 115 ? 25.468 -7.808 7.558 1.00 37.28 115 ARG A CA 1
ATOM 904 C C . ARG A 1 115 ? 25.269 -9.324 7.614 1.00 37.28 115 ARG A C 1
ATOM 906 O O . ARG A 1 115 ? 26.002 -9.964 8.369 1.00 37.28 115 ARG A O 1
ATOM 913 N N . PRO A 1 116 ? 24.355 -9.922 6.829 1.00 39.59 116 PRO A N 1
ATOM 914 C CA . PRO A 1 116 ? 24.458 -11.347 6.591 1.00 39.59 116 PRO A CA 1
ATOM 915 C C . PRO A 1 116 ? 25.831 -11.565 5.959 1.00 39.59 116 PRO A C 1
ATOM 917 O O . PRO A 1 116 ? 26.171 -10.934 4.954 1.00 39.59 116 PRO A O 1
ATOM 920 N N . THR A 1 117 ? 26.649 -12.396 6.595 1.00 46.94 117 THR A N 1
ATOM 921 C CA . THR A 1 117 ? 27.815 -13.008 5.973 1.00 46.94 117 THR A CA 1
ATOM 922 C C . THR A 1 117 ? 27.283 -13.753 4.759 1.00 46.94 117 THR A C 1
ATOM 924 O O . THR A 1 117 ? 26.797 -14.875 4.867 1.00 46.94 117 THR A O 1
ATOM 927 N N . ALA A 1 118 ? 27.280 -13.077 3.609 1.00 40.47 118 ALA A N 1
ATOM 928 C CA . ALA A 1 118 ? 27.094 -13.727 2.333 1.00 40.47 118 ALA A CA 1
ATOM 929 C C . ALA A 1 118 ? 28.246 -14.721 2.225 1.00 40.47 118 ALA A C 1
ATOM 931 O O . ALA A 1 118 ? 29.417 -14.351 2.132 1.00 40.47 118 ALA A O 1
ATOM 932 N N . LEU A 1 119 ? 27.852 -15.973 2.412 1.00 34.88 119 LEU A N 1
ATOM 933 C CA . LEU A 1 119 ? 28.627 -17.179 2.279 1.00 34.88 119 LEU A CA 1
ATOM 934 C C . LEU A 1 119 ? 29.462 -17.087 1.002 1.00 34.88 119 LEU A C 1
ATOM 936 O O . LEU A 1 119 ? 28.935 -16.802 -0.072 1.00 34.88 119 LEU A O 1
ATOM 940 N N . ALA A 1 120 ? 30.762 -17.306 1.163 1.00 35.19 120 ALA A N 1
ATOM 941 C CA . ALA A 1 120 ? 31.651 -17.640 0.072 1.00 35.19 120 ALA A CA 1
ATOM 942 C C . ALA A 1 120 ? 31.059 -18.811 -0.717 1.00 35.19 120 ALA A C 1
ATOM 944 O O . ALA A 1 120 ? 30.788 -19.845 -0.111 1.00 35.19 120 ALA A O 1
ATOM 945 N N . LEU A 1 121 ? 30.874 -18.618 -2.022 1.00 32.34 121 LEU A N 1
ATOM 946 C CA . LEU A 1 121 ? 31.069 -19.588 -3.102 1.00 32.34 121 LEU A CA 1
ATOM 947 C C . LEU A 1 121 ? 31.208 -18.797 -4.408 1.00 32.34 121 LEU A C 1
ATOM 949 O O . LEU A 1 121 ? 30.289 -18.004 -4.712 1.00 32.34 121 LEU A O 1
#

Nearest PDB structures (foldseek):
  1z1g-assembly1_C  TM=7.414E-01  e=6.060E-04  Lambdavirus lambda
  1z1b-assembly1_B  TM=8.486E-01  e=1.555E-03  Lambdavirus lambda
  1z1g-assembly1_D  TM=7.514E-01  e=1.209E-03  Lambdavirus lambda
  1z19-assembly1_A-2  TM=7.320E-01  e=1.655E-03  Lambdavirus lambda
  5c6k-assembly1_A  TM=7.897E-01  e=1.400E-02  Peduovirus P2

pLDDT: mean 75.57, std 19.67, range [32.34, 96.06]

Organism: NCBI:txid87883

Solvent-accessible surface area (backbone atoms only — not comparable to full-atom values): 7944 Å² total; per-residue (Å²): 133,87,76,86,74,73,88,78,72,82,81,64,85,89,61,82,87,49,71,66,60,50,49,58,50,51,73,75,42,51,73,74,53,40,56,51,51,51,52,25,63,78,64,74,44,53,70,79,45,52,74,65,41,33,59,85,30,58,51,98,63,24,41,52,44,63,39,83,89,80,64,48,79,46,79,44,77,55,48,74,70,55,36,57,50,51,51,50,43,72,67,63,68,96,57,102,75,78,83,68,63,42,63,66,81,75,87,62,81,69,59,86,88,66,63,76,79,76,72,90,128

Radius of gyration: 17.17 Å; Cα contacts (8 Å, |Δi|>4): 79; chains: 1; bounding box: 43×47×37 Å

Foldseek 3Di:
DDDDDPDDDDDPPPDDDDPVNLVVCCVPDDPLVVLLSLQCVQQVADSVQSQPFFPVCCDPQWRWTQHPPPRDIDIHGCDDPNVVSQVVLVVDDLDPDDPDRTSGDDPDPPDPVSPPPPDDD

Sequence (121 aa):
MPAWRGKKETGRQNILIDDELYAAVYAVADQPLRNAMDLADLCAQRPSDVLRVQRSNIVRGNLIFRTQKTGAFVTVQITGELAALIERLLAWRGSKVDVSPYLFARRGRLSAHERPTALAL

Mean predicted aligned error: 11.39 Å